Protein AF-A0A927M4I0-F1 (afdb_monomer_lite)

Sequence (139 aa):
MRGELDDALARMERREALQRRRAQEAAAAQAGSPVDEVTEAVQRVVAEHPSLAVTMWVADGPKISAMHVAWVDGTVTVRPAAEPALPTAGQPPHSWPMSVKTVPSWAAPEDPPAPDAAARLADLIRRDPSLLGPDDHQP

pLDDT: mean 74.36, std 19.77, range [31.06, 97.62]

Secondary structure (DSSP, 8-state):
--HHHHHHHHHHHHHHHHHHHHHHHHHHHHS--HHHHHHHHHHHHHHH-TT-EEEEEEEETTEEEEEEEEEETTEEEEEEPP-PPPPPTTS---------------PPPS-PPPTTHHHHHHHHHHH-GGGGS------

Radius of gyration: 29.35 Å; chains: 1; bounding box: 46×51×93 Å

Organism: NCBI:txid1544732

Structure (mmCIF, N/CA/C/O backbone):
data_AF-A0A927M4I0-F1
#
_entry.id   AF-A0A927M4I0-F1
#
loop_
_atom_site.group_PDB
_atom_site.id
_atom_site.type_symbol
_atom_site.label_atom_id
_atom_site.label_alt_id
_atom_site.label_comp_id
_atom_site.label_asym_id
_atom_site.label_entity_id
_atom_site.label_seq_id
_atom_site.pdbx_PDB_ins_code
_atom_site.Cartn_x
_atom_site.Cartn_y
_atom_site.Cartn_z
_atom_site.occupancy
_atom_site.B_iso_or_equiv
_atom_site.auth_seq_id
_atom_site.auth_comp_id
_atom_site.auth_asym_id
_atom_site.auth_atom_id
_atom_site.pdbx_PDB_model_num
ATOM 1 N N . MET A 1 1 ? 26.961 -12.507 -56.046 1.00 61.09 1 MET A N 1
ATOM 2 C CA . MET A 1 1 ? 25.999 -13.207 -55.164 1.00 61.09 1 MET A CA 1
ATOM 3 C C . MET A 1 1 ? 26.334 -13.111 -53.660 1.00 61.09 1 MET A C 1
ATOM 5 O O . MET A 1 1 ? 25.773 -13.887 -52.907 1.00 61.09 1 MET A O 1
ATOM 9 N N . ARG A 1 2 ? 27.198 -12.192 -53.173 1.00 64.81 2 ARG A N 1
ATOM 10 C CA . ARG A 1 2 ? 27.476 -12.067 -51.718 1.00 64.81 2 ARG A CA 1
ATOM 11 C C . ARG A 1 2 ? 26.505 -11.152 -50.943 1.00 64.81 2 ARG A C 1
ATOM 13 O O . ARG A 1 2 ? 26.319 -11.392 -49.768 1.00 64.81 2 ARG A O 1
ATOM 20 N N . GLY A 1 3 ? 25.845 -10.182 -51.587 1.00 80.25 3 GLY A N 1
ATOM 21 C CA . GLY A 1 3 ? 25.005 -9.190 -50.883 1.00 80.25 3 GLY A CA 1
ATOM 22 C C . GLY A 1 3 ? 23.632 -9.680 -50.395 1.00 80.25 3 GLY A C 1
ATOM 23 O O . GLY A 1 3 ? 23.189 -9.273 -49.333 1.00 80.25 3 GLY A O 1
ATOM 24 N N . GLU A 1 4 ? 22.983 -10.607 -51.108 1.00 83.69 4 GLU A N 1
ATOM 25 C CA . GLU A 1 4 ? 21.635 -11.104 -50.748 1.00 83.69 4 GLU A CA 1
ATOM 26 C C . GLU A 1 4 ? 21.596 -11.816 -49.382 1.00 83.69 4 GLU A C 1
ATOM 28 O O . GLU A 1 4 ? 20.621 -11.696 -48.640 1.00 83.69 4 GLU A O 1
ATOM 33 N N . LEU A 1 5 ? 22.666 -12.541 -49.032 1.00 86.56 5 LEU A N 1
ATOM 34 C CA . LEU A 1 5 ? 22.777 -13.221 -47.740 1.00 86.56 5 LEU A CA 1
ATOM 35 C C . LEU A 1 5 ? 22.996 -12.221 -46.597 1.00 86.56 5 LEU A C 1
ATOM 37 O O . LEU A 1 5 ? 22.363 -12.350 -45.550 1.00 86.56 5 LEU A O 1
ATOM 41 N N . ASP A 1 6 ? 23.833 -11.207 -46.816 1.00 86.81 6 ASP A N 1
ATOM 42 C CA . ASP A 1 6 ? 24.086 -10.145 -45.837 1.00 86.81 6 ASP A CA 1
ATOM 43 C C . ASP A 1 6 ? 22.814 -9.312 -45.590 1.00 86.81 6 ASP A C 1
ATOM 45 O O . ASP A 1 6 ? 22.463 -9.021 -44.445 1.00 86.81 6 ASP A O 1
ATOM 49 N N . ASP A 1 7 ? 22.041 -9.027 -46.641 1.00 90.44 7 ASP A N 1
ATOM 50 C CA . ASP A 1 7 ? 20.748 -8.341 -46.538 1.00 90.44 7 ASP A CA 1
ATOM 51 C C . ASP A 1 7 ? 19.676 -9.186 -45.830 1.00 90.44 7 ASP A C 1
ATOM 53 O O . ASP A 1 7 ? 18.769 -8.649 -45.178 1.00 90.44 7 ASP A O 1
ATOM 57 N N . ALA A 1 8 ? 19.737 -10.514 -45.964 1.00 92.44 8 ALA A N 1
ATOM 58 C CA . ALA A 1 8 ? 18.860 -11.438 -45.250 1.00 92.44 8 ALA A CA 1
ATOM 59 C C . ALA A 1 8 ? 19.221 -11.521 -43.758 1.00 92.44 8 ALA A C 1
ATOM 61 O O . ALA A 1 8 ? 18.318 -11.484 -42.917 1.00 92.44 8 ALA A O 1
ATOM 62 N N . LEU A 1 9 ? 20.515 -11.559 -43.426 1.00 91.88 9 LEU A N 1
ATOM 63 C CA . LEU A 1 9 ? 21.011 -11.502 -42.048 1.00 91.88 9 LEU A CA 1
ATOM 64 C C . LEU A 1 9 ? 20.631 -10.177 -41.380 1.00 91.88 9 LEU A C 1
ATOM 66 O O . LEU A 1 9 ? 20.015 -10.194 -40.318 1.00 91.88 9 LEU A O 1
ATOM 70 N N . ALA A 1 10 ? 20.844 -9.040 -42.046 1.00 93.50 10 ALA A N 1
ATOM 71 C CA . ALA A 1 10 ? 20.457 -7.729 -41.524 1.00 93.50 10 ALA A CA 1
ATOM 72 C C . ALA A 1 10 ? 18.941 -7.618 -41.260 1.00 93.50 10 ALA A C 1
ATOM 74 O O . ALA A 1 10 ? 18.499 -6.997 -40.288 1.00 93.50 10 ALA A O 1
ATOM 75 N N . ARG A 1 11 ? 18.104 -8.238 -42.104 1.00 88.81 11 ARG A N 1
ATOM 76 C CA . ARG A 1 11 ? 16.650 -8.326 -41.873 1.00 88.81 11 ARG A CA 1
ATOM 77 C C . ARG A 1 11 ? 16.300 -9.244 -40.702 1.00 88.81 11 ARG A C 1
ATOM 79 O O . ARG A 1 11 ? 15.377 -8.926 -39.948 1.00 88.81 11 ARG A O 1
ATOM 86 N N . MET A 1 12 ? 17.015 -10.355 -40.546 1.00 94.50 12 MET A N 1
ATOM 87 C CA . MET A 1 12 ? 16.826 -11.291 -39.439 1.00 94.50 12 MET A CA 1
ATOM 88 C C . MET A 1 12 ? 17.200 -10.649 -38.100 1.00 94.50 12 MET A C 1
ATOM 90 O O . MET A 1 12 ? 16.391 -10.690 -37.178 1.00 94.50 12 MET A O 1
ATOM 94 N N . GLU A 1 13 ? 18.340 -9.963 -38.024 1.00 92.88 13 GLU A N 1
ATOM 95 C CA . GLU A 1 13 ? 18.787 -9.237 -36.830 1.00 92.88 13 GLU A CA 1
ATOM 96 C C . GLU A 1 13 ? 17.800 -8.136 -36.427 1.00 92.88 13 GLU A C 1
ATOM 98 O O . GLU A 1 13 ? 17.436 -8.020 -35.257 1.00 92.88 13 GLU A O 1
ATOM 103 N N . ARG A 1 14 ? 17.280 -7.363 -37.394 1.00 89.56 14 ARG A N 1
ATOM 104 C CA . ARG A 1 14 ? 16.228 -6.364 -37.120 1.00 89.56 14 ARG A CA 1
ATOM 105 C C . ARG A 1 14 ? 14.967 -7.008 -36.551 1.00 89.56 14 ARG A C 1
ATOM 107 O O . ARG A 1 14 ? 14.359 -6.464 -35.629 1.00 89.56 14 ARG A O 1
ATOM 114 N N . ARG A 1 15 ? 14.561 -8.164 -37.083 1.00 92.25 15 ARG A N 1
ATOM 115 C CA . ARG A 1 15 ? 13.399 -8.907 -36.580 1.00 92.25 15 ARG A CA 1
ATOM 116 C C . ARG A 1 15 ? 13.651 -9.448 -35.175 1.00 92.25 15 ARG A C 1
ATOM 118 O O . ARG A 1 15 ? 12.759 -9.344 -34.336 1.00 92.25 15 ARG A O 1
ATOM 125 N N . GLU A 1 16 ? 14.833 -9.997 -34.915 1.00 93.31 16 GLU A N 1
ATOM 126 C CA . GLU A 1 16 ? 15.208 -10.504 -33.596 1.00 93.31 16 GLU A CA 1
ATOM 127 C C . GLU A 1 16 ? 15.253 -9.372 -32.564 1.00 93.31 16 GLU A C 1
ATOM 129 O O . GLU A 1 16 ? 14.688 -9.513 -31.483 1.00 93.31 16 GLU A O 1
ATOM 134 N N . ALA A 1 17 ? 15.824 -8.216 -32.910 1.00 91.81 17 ALA A N 1
ATOM 135 C CA . ALA A 1 17 ? 15.846 -7.046 -32.037 1.00 91.81 17 ALA A CA 1
ATOM 136 C C . ALA A 1 17 ? 14.427 -6.580 -31.662 1.00 91.81 17 ALA A C 1
ATOM 138 O O . ALA A 1 17 ? 14.153 -6.302 -30.494 1.00 91.81 17 ALA A O 1
ATOM 139 N N . LEU A 1 18 ? 13.497 -6.567 -32.626 1.00 91.88 18 LEU A N 1
ATOM 140 C CA . LEU A 1 18 ? 12.085 -6.260 -32.372 1.00 91.8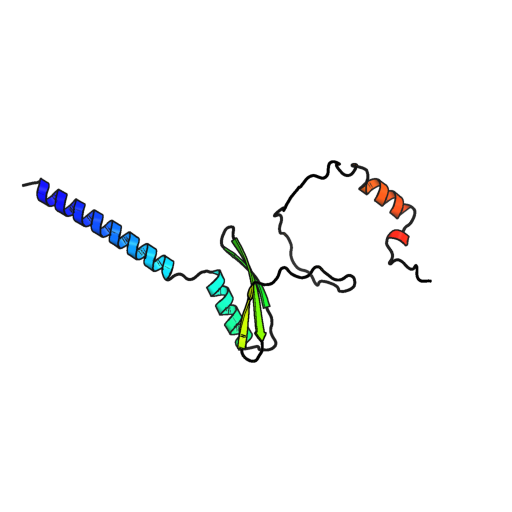8 18 LEU A CA 1
ATOM 141 C C . LEU A 1 18 ? 11.398 -7.326 -31.508 1.00 91.88 18 LEU A C 1
ATOM 143 O O . LEU A 1 18 ? 10.598 -6.984 -30.638 1.00 91.88 18 LEU A O 1
ATOM 147 N N . GLN A 1 19 ? 11.698 -8.609 -31.725 1.00 91.06 19 GLN A N 1
ATOM 148 C CA . GLN A 1 19 ? 11.164 -9.691 -30.897 1.00 91.06 19 GLN A CA 1
ATOM 149 C C . GLN A 1 19 ? 11.685 -9.617 -29.460 1.00 91.06 19 GLN A C 1
ATOM 151 O O . GLN A 1 19 ? 10.886 -9.717 -28.532 1.00 91.06 19 GLN A O 1
ATOM 156 N N . ARG A 1 20 ? 12.986 -9.371 -29.265 1.00 90.50 20 ARG A N 1
ATOM 157 C CA . ARG A 1 20 ? 13.586 -9.182 -27.937 1.00 90.50 20 ARG A CA 1
ATOM 158 C C . ARG A 1 20 ? 12.965 -7.995 -27.212 1.00 90.50 20 ARG A C 1
ATOM 160 O O . ARG A 1 20 ? 12.619 -8.129 -26.044 1.00 90.50 20 ARG A O 1
ATOM 167 N N . ARG A 1 21 ? 12.749 -6.873 -27.905 1.00 86.25 21 ARG A N 1
ATOM 168 C CA . ARG A 1 21 ? 12.052 -5.714 -27.333 1.00 86.25 21 ARG A CA 1
ATOM 169 C C . ARG A 1 21 ? 10.635 -6.049 -26.884 1.00 86.25 21 ARG A C 1
ATOM 171 O O . ARG A 1 21 ? 10.291 -5.777 -25.743 1.00 86.25 21 ARG A O 1
ATOM 178 N N . ARG A 1 22 ? 9.845 -6.706 -27.737 1.00 86.94 22 ARG A N 1
ATOM 179 C CA . ARG A 1 22 ? 8.483 -7.119 -27.368 1.00 86.94 22 ARG A CA 1
ATOM 180 C C . ARG A 1 22 ? 8.462 -8.104 -26.205 1.00 86.94 22 ARG A C 1
ATOM 182 O O . ARG A 1 22 ? 7.581 -8.009 -25.363 1.00 86.94 22 ARG A O 1
ATOM 189 N N . ALA A 1 23 ? 9.414 -9.032 -26.144 1.00 87.06 23 ALA A N 1
ATOM 190 C CA . ALA A 1 23 ? 9.524 -9.970 -25.030 1.00 87.06 23 ALA A CA 1
ATOM 191 C C . ALA A 1 23 ? 9.885 -9.256 -23.716 1.00 87.06 23 ALA A C 1
ATOM 193 O O . ALA A 1 23 ? 9.314 -9.576 -22.680 1.00 87.06 23 ALA A O 1
ATOM 194 N N . GLN A 1 24 ? 10.778 -8.263 -23.759 1.00 80.38 24 GLN A N 1
ATOM 195 C CA . GLN A 1 24 ? 11.123 -7.436 -22.597 1.00 80.38 24 GLN A CA 1
ATOM 196 C C . GLN A 1 24 ? 9.947 -6.569 -22.139 1.00 80.38 24 GLN A C 1
ATOM 198 O O . GLN A 1 24 ? 9.659 -6.516 -20.949 1.00 80.38 24 GLN A O 1
ATOM 203 N N . GLU A 1 25 ? 9.237 -5.937 -23.072 1.00 78.19 25 GLU A N 1
ATOM 204 C CA . GLU A 1 25 ? 8.036 -5.146 -22.782 1.00 78.19 25 GLU A CA 1
ATOM 205 C C . GLU A 1 25 ? 6.916 -6.031 -22.208 1.00 78.19 25 GLU A C 1
ATOM 207 O O . GLU A 1 25 ? 6.273 -5.654 -21.233 1.00 78.19 25 GLU A O 1
ATOM 212 N N . ALA A 1 26 ? 6.735 -7.246 -22.734 1.00 76.50 26 ALA A N 1
ATOM 213 C CA . ALA A 1 26 ? 5.786 -8.215 -22.193 1.00 76.50 26 ALA A CA 1
ATOM 214 C C . ALA A 1 26 ? 6.193 -8.728 -20.803 1.00 76.50 26 ALA A C 1
ATOM 216 O O . ALA A 1 26 ? 5.324 -8.923 -19.959 1.00 76.50 26 ALA A O 1
ATOM 217 N N . ALA A 1 27 ? 7.483 -8.955 -20.546 1.00 73.69 27 ALA A N 1
ATOM 218 C CA . ALA A 1 27 ? 7.975 -9.367 -19.231 1.00 73.69 27 ALA A CA 1
ATOM 219 C C . ALA A 1 27 ? 7.808 -8.249 -18.190 1.00 73.69 27 ALA A C 1
ATOM 221 O O . ALA A 1 27 ? 7.376 -8.517 -17.075 1.00 73.69 27 ALA A O 1
ATOM 222 N N . ALA A 1 28 ? 8.068 -6.997 -18.572 1.00 70.69 28 ALA A N 1
ATOM 223 C CA . ALA A 1 28 ? 7.842 -5.834 -17.718 1.00 70.69 28 ALA A CA 1
ATOM 224 C C . ALA A 1 28 ? 6.351 -5.578 -17.450 1.00 70.69 28 ALA A C 1
ATOM 226 O O . ALA A 1 28 ? 6.004 -5.143 -16.364 1.00 70.69 28 ALA A O 1
ATOM 227 N N . ALA A 1 29 ? 5.468 -5.872 -18.410 1.00 67.00 29 ALA A N 1
ATOM 228 C CA . ALA A 1 29 ? 4.021 -5.790 -18.206 1.00 67.00 29 ALA A CA 1
ATOM 229 C C . ALA A 1 29 ? 3.464 -6.936 -17.339 1.00 67.00 29 ALA A C 1
ATOM 231 O O . ALA A 1 29 ? 2.403 -6.785 -16.741 1.00 67.00 29 ALA A O 1
ATOM 232 N N . GLN A 1 30 ? 4.151 -8.084 -17.299 1.00 66.38 30 GLN A N 1
ATOM 233 C CA . GLN A 1 30 ? 3.792 -9.230 -16.453 1.00 66.38 30 GLN A CA 1
ATOM 234 C C . GLN A 1 30 ? 4.349 -9.112 -15.030 1.00 66.38 30 GLN A C 1
ATOM 236 O O . GLN A 1 30 ? 3.750 -9.658 -1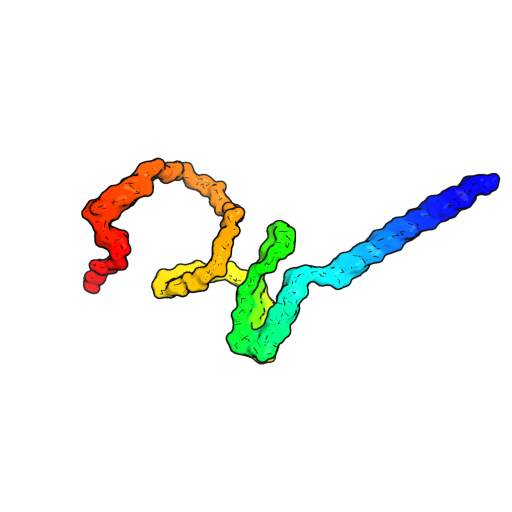4.109 1.00 66.38 30 GLN A O 1
ATOM 241 N N . ALA A 1 31 ? 5.471 -8.414 -14.843 1.00 71.50 31 ALA A N 1
ATOM 242 C CA . ALA A 1 31 ? 5.930 -8.010 -13.523 1.00 71.50 31 ALA A CA 1
ATOM 243 C C . ALA A 1 31 ? 4.993 -6.902 -13.017 1.00 71.50 31 ALA A C 1
ATOM 245 O O . ALA A 1 31 ? 5.031 -5.776 -13.511 1.00 71.50 31 ALA A O 1
ATOM 246 N N . GLY A 1 32 ? 4.097 -7.238 -12.086 1.00 75.44 32 GLY A N 1
ATOM 247 C CA . GLY A 1 32 ? 3.239 -6.256 -11.425 1.00 75.44 32 GLY A CA 1
ATOM 248 C C . GLY A 1 32 ? 4.064 -5.188 -10.699 1.00 75.44 32 GLY A C 1
ATOM 249 O O . GLY A 1 32 ? 5.287 -5.291 -10.580 1.00 75.44 32 GLY A O 1
ATOM 250 N N . SER A 1 33 ? 3.418 -4.132 -10.197 1.00 84.62 33 SER A N 1
ATOM 251 C CA . SER A 1 33 ? 4.144 -3.208 -9.323 1.00 84.62 33 SER A CA 1
ATOM 252 C C . SER A 1 33 ? 4.555 -3.952 -8.046 1.00 84.62 33 SER A C 1
ATOM 254 O O . SER A 1 33 ? 3.692 -4.572 -7.424 1.00 84.62 33 SER A O 1
ATOM 256 N N . PRO A 1 34 ? 5.811 -3.835 -7.573 1.00 88.62 34 PRO A N 1
ATOM 257 C CA . PRO A 1 34 ? 6.199 -4.368 -6.265 1.00 88.62 34 PRO A CA 1
ATOM 258 C C . PRO A 1 34 ? 5.295 -3.867 -5.127 1.00 88.62 34 PRO A C 1
ATOM 260 O O . PRO A 1 34 ? 5.073 -4.565 -4.140 1.00 88.62 34 PRO A O 1
ATOM 263 N N . VAL A 1 35 ? 4.728 -2.663 -5.274 1.00 87.12 35 VAL A N 1
ATOM 264 C CA . VAL A 1 35 ? 3.737 -2.105 -4.344 1.00 87.12 35 VAL A CA 1
ATOM 265 C C . VAL A 1 35 ? 2.440 -2.912 -4.358 1.00 87.12 35 VAL A C 1
ATOM 267 O O . VAL A 1 35 ? 1.894 -3.192 -3.290 1.00 87.12 35 VAL A O 1
ATOM 270 N N . ASP A 1 36 ? 1.966 -3.312 -5.536 1.00 90.69 36 ASP A N 1
ATOM 271 C CA . ASP A 1 36 ? 0.758 -4.126 -5.682 1.00 90.69 36 ASP A CA 1
ATOM 272 C C . ASP A 1 36 ? 0.981 -5.523 -5.092 1.00 90.69 36 ASP A C 1
ATOM 274 O O . ASP A 1 36 ? 0.131 -6.003 -4.346 1.00 90.69 36 ASP A O 1
ATOM 278 N N . GLU A 1 37 ? 2.149 -6.132 -5.324 1.00 93.88 37 GLU A N 1
ATOM 279 C CA . GLU A 1 37 ? 2.504 -7.444 -4.759 1.00 93.88 37 GLU A CA 1
ATOM 280 C C . GLU A 1 37 ? 2.506 -7.433 -3.222 1.00 93.88 37 GLU A C 1
ATOM 282 O O . GLU A 1 37 ? 1.901 -8.297 -2.581 1.00 93.88 37 GLU A O 1
ATOM 287 N N . VAL A 1 38 ? 3.144 -6.427 -2.610 1.00 94.50 38 VAL A N 1
ATOM 288 C CA . VAL A 1 38 ? 3.151 -6.263 -1.146 1.00 94.50 38 VAL A CA 1
ATOM 289 C C . VAL A 1 38 ? 1.735 -6.018 -0.623 1.00 94.50 38 VAL A C 1
ATOM 291 O O . VAL A 1 38 ? 1.325 -6.605 0.380 1.00 94.50 38 VAL A O 1
ATOM 294 N N . THR A 1 39 ? 0.964 -5.182 -1.316 1.00 94.12 39 THR A N 1
ATOM 295 C CA . THR A 1 39 ? -0.420 -4.881 -0.945 1.00 94.12 39 THR A CA 1
ATOM 296 C C . THR A 1 39 ? -1.289 -6.137 -1.015 1.00 94.12 39 THR A C 1
ATOM 298 O O . THR A 1 39 ? -2.095 -6.376 -0.119 1.00 94.12 39 THR A O 1
ATOM 301 N N . GLU A 1 40 ? -1.124 -6.978 -2.035 1.00 95.69 40 GLU A N 1
ATOM 302 C CA . GLU A 1 40 ? -1.831 -8.254 -2.184 1.00 95.69 40 GLU A CA 1
ATOM 303 C C . GLU A 1 40 ? -1.469 -9.250 -1.075 1.00 95.69 40 GLU A C 1
ATOM 305 O O . GLU A 1 40 ? -2.349 -9.911 -0.515 1.00 95.69 40 GLU A O 1
ATOM 310 N N . ALA A 1 41 ? -0.191 -9.325 -0.700 1.00 96.69 41 ALA A N 1
ATOM 311 C CA . ALA A 1 41 ? 0.247 -10.162 0.409 1.00 96.69 41 ALA A CA 1
ATOM 312 C C . ALA A 1 41 ? -0.416 -9.739 1.731 1.00 96.69 41 ALA A C 1
ATOM 314 O O . ALA A 1 41 ? -0.933 -10.582 2.464 1.00 96.69 41 ALA A O 1
ATOM 315 N N . VAL A 1 42 ? -0.473 -8.436 2.019 1.00 96.19 42 VAL A N 1
ATOM 316 C CA . VAL A 1 42 ? -1.116 -7.938 3.244 1.00 96.19 42 VAL A CA 1
ATOM 317 C C . VAL A 1 42 ? -2.634 -8.081 3.199 1.00 96.19 42 VAL A C 1
ATOM 319 O O . VAL A 1 42 ? -3.236 -8.402 4.221 1.00 96.19 42 VAL A O 1
ATOM 322 N N . GLN A 1 43 ? -3.261 -7.924 2.032 1.00 95.94 43 GLN A N 1
ATOM 323 C CA . GLN A 1 43 ? -4.692 -8.194 1.876 1.00 95.94 43 GLN A CA 1
ATOM 324 C C . GLN A 1 43 ? -5.048 -9.626 2.288 1.00 95.94 43 GLN A C 1
ATOM 326 O O . GLN A 1 43 ? -6.036 -9.813 2.994 1.00 95.94 43 GLN A O 1
ATOM 331 N N . ARG A 1 44 ? -4.232 -10.622 1.912 1.00 97.62 44 ARG A N 1
ATOM 332 C CA . ARG A 1 44 ? -4.433 -12.021 2.329 1.00 97.62 44 ARG A CA 1
ATOM 333 C C . ARG A 1 44 ? -4.386 -12.181 3.850 1.00 97.62 44 ARG A C 1
ATOM 335 O O . ARG A 1 44 ? -5.278 -12.797 4.420 1.00 97.62 44 ARG A O 1
ATOM 342 N N . VAL A 1 45 ? -3.417 -11.549 4.512 1.00 97.44 45 VAL A N 1
ATOM 343 C CA . VAL A 1 45 ? -3.301 -11.580 5.982 1.00 97.44 45 VAL A CA 1
ATOM 344 C C . VAL A 1 45 ? -4.510 -10.921 6.656 1.00 97.44 45 VAL A C 1
ATOM 346 O O . VAL A 1 45 ? -5.067 -11.467 7.604 1.00 97.44 45 VAL A O 1
ATOM 349 N N . VAL A 1 46 ? -4.956 -9.762 6.163 1.00 95.56 46 VAL A N 1
ATOM 350 C CA . VAL A 1 46 ? -6.136 -9.064 6.708 1.00 95.56 46 VAL A CA 1
ATOM 351 C C . VAL A 1 46 ? -7.425 -9.856 6.455 1.00 95.56 46 VAL A C 1
ATOM 353 O O . VAL A 1 46 ? -8.325 -9.831 7.290 1.00 95.56 46 VAL A O 1
ATOM 356 N N . ALA A 1 47 ? -7.516 -10.598 5.347 1.00 94.56 47 ALA A N 1
ATOM 357 C CA . ALA A 1 47 ? -8.660 -11.466 5.072 1.00 94.56 47 ALA A CA 1
ATOM 358 C C . ALA A 1 47 ? -8.778 -12.622 6.078 1.00 94.56 47 ALA A C 1
ATOM 360 O O . ALA A 1 47 ? -9.881 -12.967 6.496 1.00 94.56 47 ALA A O 1
ATOM 361 N N . GLU A 1 48 ? -7.647 -13.202 6.485 1.00 97.06 48 GLU A N 1
ATOM 362 C CA . GLU A 1 48 ? -7.592 -14.253 7.510 1.00 97.06 48 GLU A CA 1
ATOM 363 C C . GLU A 1 48 ? -7.820 -13.703 8.928 1.00 97.06 48 GLU A C 1
ATOM 365 O O . GLU A 1 48 ? -8.281 -14.423 9.817 1.00 97.06 48 GLU A O 1
ATOM 370 N N . HIS A 1 49 ? -7.557 -12.409 9.134 1.00 93.31 49 HIS A N 1
ATOM 371 C CA . HIS A 1 49 ? -7.683 -11.731 10.420 1.00 93.31 49 HIS A CA 1
ATOM 372 C C . HIS A 1 49 ? -8.531 -10.450 10.314 1.00 93.31 49 HIS A C 1
ATOM 374 O O . HIS A 1 49 ? -7.977 -9.351 10.336 1.00 93.31 49 HIS A O 1
ATOM 380 N N . PRO A 1 50 ? -9.878 -10.547 10.295 1.00 90.56 50 PRO A N 1
ATOM 381 C CA . PRO A 1 50 ? -10.767 -9.394 10.098 1.00 90.56 50 PRO A CA 1
ATOM 382 C C . PRO A 1 50 ? -10.665 -8.277 11.152 1.00 90.56 50 PRO A C 1
ATOM 384 O O . PRO A 1 50 ? -11.178 -7.184 10.943 1.00 90.56 50 PRO A O 1
ATOM 387 N N . SER A 1 51 ? -10.029 -8.527 12.301 1.00 85.06 51 SER A N 1
ATOM 388 C CA . SER A 1 51 ? -9.753 -7.504 13.321 1.00 85.06 51 SER A CA 1
ATOM 389 C C . SER A 1 51 ? -8.457 -6.720 13.074 1.00 85.06 51 SER A C 1
ATOM 391 O O . SER A 1 51 ? -8.164 -5.784 13.815 1.00 85.06 51 SER A O 1
ATOM 393 N N . LEU A 1 52 ? -7.646 -7.125 12.094 1.00 87.31 52 LEU A N 1
ATOM 394 C CA . LEU A 1 52 ? -6.365 -6.508 11.770 1.00 87.31 52 LEU A CA 1
ATOM 395 C C . LEU A 1 52 ? -6.562 -5.338 10.795 1.00 87.31 52 LEU A C 1
ATOM 397 O O . LEU A 1 52 ? -7.216 -5.468 9.762 1.00 87.31 52 LEU A O 1
ATOM 401 N N . ALA A 1 53 ? -5.931 -4.208 11.101 1.00 88.50 53 ALA A N 1
ATOM 402 C CA . ALA A 1 53 ? -5.763 -3.087 10.184 1.00 88.50 53 ALA A CA 1
ATOM 403 C C . ALA A 1 53 ? -4.271 -2.759 10.075 1.00 88.50 53 ALA A C 1
ATOM 405 O O . ALA A 1 53 ? -3.558 -2.755 1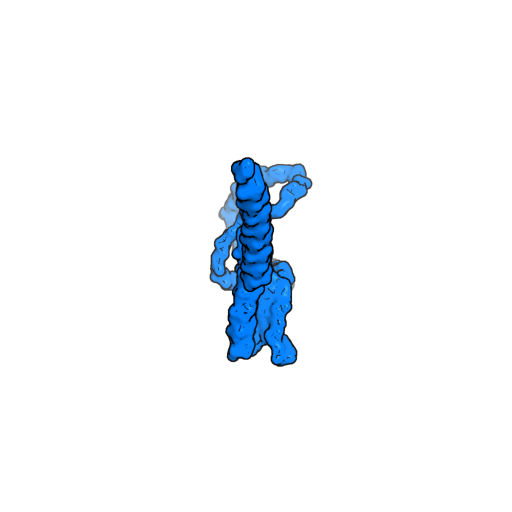1.080 1.00 88.50 53 ALA A O 1
ATOM 406 N N . VAL A 1 54 ? -3.795 -2.504 8.857 1.00 87.88 54 VAL A N 1
ATOM 407 C CA . VAL A 1 54 ? -2.377 -2.281 8.561 1.00 87.88 54 VAL A CA 1
ATOM 408 C C . VAL A 1 54 ? -2.207 -0.979 7.795 1.00 87.88 54 VAL A C 1
ATOM 410 O O . VAL A 1 54 ? -2.757 -0.815 6.708 1.00 87.88 54 VAL A O 1
ATOM 413 N N . THR A 1 55 ? -1.375 -0.090 8.327 1.00 87.00 55 THR A N 1
ATOM 414 C CA . THR A 1 55 ? -0.827 1.055 7.591 1.00 87.00 55 THR A CA 1
ATOM 415 C C . THR A 1 55 ? 0.613 0.738 7.225 1.00 87.00 55 THR A C 1
ATOM 417 O O . THR A 1 55 ? 1.399 0.366 8.095 1.00 87.00 55 THR A O 1
ATOM 420 N N . MET A 1 56 ? 0.969 0.884 5.952 1.00 86.25 56 MET A N 1
ATOM 421 C CA . MET A 1 56 ? 2.327 0.642 5.473 1.00 86.25 56 MET A CA 1
ATOM 422 C C . MET A 1 56 ? 2.795 1.736 4.520 1.00 86.25 56 MET A C 1
ATOM 424 O O . MET A 1 56 ? 1.999 2.369 3.826 1.00 86.25 56 MET A O 1
ATOM 428 N N . TRP A 1 57 ? 4.112 1.880 4.430 1.00 84.31 57 TRP A N 1
ATOM 429 C CA . TRP A 1 57 ? 4.779 2.663 3.401 1.00 84.31 57 TRP A CA 1
ATOM 430 C C . TRP A 1 57 ? 5.627 1.725 2.556 1.00 84.31 57 TRP A C 1
ATOM 432 O O . TRP A 1 57 ? 6.425 0.961 3.095 1.00 84.31 57 TRP A O 1
ATOM 442 N N . VAL A 1 58 ? 5.461 1.792 1.238 1.00 85.69 58 VAL A N 1
ATOM 443 C CA . VAL A 1 58 ? 6.236 0.996 0.286 1.00 85.69 58 VAL A CA 1
ATOM 444 C C . VAL A 1 58 ? 7.112 1.930 -0.535 1.00 85.69 58 VAL A C 1
ATOM 446 O O . VAL A 1 58 ? 6.605 2.860 -1.166 1.00 85.69 58 VAL A O 1
ATOM 449 N N . ALA A 1 59 ? 8.421 1.690 -0.505 1.00 81.12 59 ALA A N 1
ATOM 450 C CA . ALA A 1 59 ? 9.399 2.414 -1.304 1.00 81.12 59 ALA A CA 1
ATOM 451 C C . ALA A 1 59 ? 9.788 1.585 -2.537 1.00 81.12 59 ALA A C 1
ATOM 453 O O . ALA A 1 59 ? 10.215 0.441 -2.402 1.00 81.12 59 ALA A O 1
ATOM 454 N N . ASP A 1 60 ? 9.663 2.184 -3.719 1.00 79.75 60 ASP A N 1
ATOM 455 C CA . ASP A 1 60 ? 10.105 1.636 -5.002 1.00 79.75 60 ASP A CA 1
ATOM 456 C C . ASP A 1 60 ? 10.959 2.694 -5.715 1.00 79.75 60 ASP A C 1
ATOM 458 O O . ASP A 1 60 ? 10.463 3.697 -6.244 1.00 79.75 60 ASP A O 1
ATOM 462 N N . GLY A 1 61 ? 12.280 2.534 -5.617 1.00 79.25 61 GLY A N 1
ATOM 463 C CA . GLY A 1 61 ? 13.242 3.558 -6.017 1.00 79.25 61 GLY A CA 1
ATOM 464 C C . GLY A 1 61 ? 12.987 4.894 -5.293 1.00 79.25 61 GLY A C 1
ATOM 465 O O . GLY A 1 61 ? 12.991 4.927 -4.063 1.00 79.25 61 GLY A O 1
ATOM 466 N N . PRO A 1 62 ? 12.783 6.013 -6.016 1.00 74.38 62 PRO A N 1
ATOM 467 C CA . PRO A 1 62 ? 12.511 7.317 -5.408 1.00 74.38 62 PRO A CA 1
ATOM 468 C C . PRO A 1 62 ? 11.047 7.506 -4.974 1.00 74.38 62 PRO A C 1
ATOM 470 O O . PRO A 1 62 ? 10.720 8.531 -4.376 1.00 74.38 62 PRO A O 1
ATOM 473 N N . LYS A 1 63 ? 10.144 6.574 -5.307 1.00 74.62 63 LYS A N 1
ATOM 474 C CA . LYS A 1 63 ? 8.711 6.695 -5.023 1.00 74.62 63 LYS A CA 1
ATOM 475 C C . LYS A 1 63 ? 8.388 6.031 -3.689 1.00 74.62 63 LYS A C 1
ATOM 477 O O . LYS A 1 63 ? 8.698 4.863 -3.494 1.00 74.62 63 LYS A O 1
ATOM 482 N N . ILE A 1 64 ? 7.696 6.747 -2.806 1.00 76.56 64 ILE A N 1
ATOM 483 C CA . ILE A 1 64 ? 7.129 6.191 -1.572 1.00 76.56 64 ILE A CA 1
ATOM 484 C C . ILE A 1 64 ? 5.608 6.281 -1.669 1.00 76.56 64 ILE A C 1
ATOM 486 O O . ILE A 1 64 ? 5.067 7.348 -1.950 1.00 76.56 64 ILE A O 1
ATOM 490 N N . SER A 1 65 ? 4.922 5.160 -1.451 1.00 78.25 65 SER A N 1
ATOM 491 C CA . SER A 1 65 ? 3.458 5.071 -1.469 1.00 78.25 65 SER A CA 1
ATOM 492 C C . SER A 1 65 ? 2.956 4.640 -0.094 1.00 78.25 65 SER A C 1
ATOM 494 O O . SER A 1 65 ? 3.423 3.636 0.439 1.00 78.25 65 SER A O 1
ATOM 496 N N . ALA A 1 66 ? 2.018 5.389 0.483 1.00 82.38 66 ALA A N 1
ATOM 497 C CA . ALA A 1 66 ? 1.389 5.045 1.755 1.00 82.38 66 ALA A CA 1
ATOM 498 C C . ALA A 1 66 ? 0.056 4.325 1.502 1.00 82.38 66 ALA A C 1
ATOM 500 O O . ALA A 1 66 ? -0.801 4.828 0.772 1.00 82.38 66 ALA A O 1
ATOM 501 N N . MET A 1 67 ? -0.123 3.151 2.100 1.00 87.44 67 MET A N 1
ATOM 502 C CA . MET A 1 67 ? -1.287 2.286 1.906 1.00 87.44 67 MET A CA 1
ATOM 503 C C . MET A 1 67 ? -1.896 1.933 3.262 1.00 87.44 67 MET A C 1
ATOM 505 O O . MET A 1 67 ? -1.180 1.693 4.233 1.00 87.44 67 MET A O 1
ATOM 509 N N . HIS A 1 68 ? -3.222 1.879 3.321 1.00 89.56 68 HIS A N 1
ATOM 510 C CA . HIS A 1 68 ? -3.976 1.376 4.460 1.00 89.56 68 HIS A CA 1
ATOM 511 C C . HIS A 1 68 ? -4.859 0.216 4.003 1.00 89.56 68 HIS A C 1
ATOM 513 O O . HIS A 1 68 ? -5.672 0.373 3.087 1.00 89.56 68 HIS A O 1
ATOM 519 N N . VAL A 1 69 ? -4.702 -0.931 4.656 1.00 92.62 69 VAL A N 1
ATOM 520 C CA . VAL A 1 69 ? -5.435 -2.167 4.379 1.00 92.62 69 VAL A CA 1
ATOM 521 C C . VAL A 1 69 ? -6.207 -2.557 5.628 1.00 92.62 69 VAL A C 1
ATOM 523 O O . VAL A 1 69 ? -5.618 -2.747 6.689 1.00 92.62 69 VAL A O 1
ATOM 526 N N . ALA A 1 70 ? -7.526 -2.666 5.515 1.00 91.81 70 ALA A N 1
ATOM 527 C CA . ALA A 1 70 ? -8.380 -3.047 6.634 1.00 91.81 70 ALA A CA 1
ATOM 528 C C . ALA A 1 70 ? -9.633 -3.771 6.156 1.00 91.81 70 ALA A C 1
ATOM 530 O O . ALA A 1 70 ? -10.101 -3.564 5.034 1.00 91.81 70 ALA A O 1
ATOM 531 N N . TRP A 1 71 ? -10.198 -4.581 7.043 1.00 89.38 71 TRP A N 1
ATOM 532 C CA . TRP A 1 71 ? -11.505 -5.186 6.855 1.00 89.38 71 TRP A CA 1
ATOM 533 C C . TRP A 1 71 ? -12.613 -4.166 7.147 1.00 89.38 71 TRP A C 1
ATOM 535 O O . TRP A 1 71 ? -12.695 -3.624 8.249 1.00 89.38 71 TRP A O 1
ATOM 545 N N . VAL A 1 72 ? -13.462 -3.886 6.161 1.00 86.31 72 VAL A N 1
ATOM 546 C CA . VAL A 1 72 ? -14.581 -2.939 6.258 1.00 86.31 72 VAL A CA 1
ATOM 547 C C . VAL A 1 72 ? -15.792 -3.567 5.574 1.00 86.31 72 VAL A C 1
ATOM 549 O O . VAL A 1 72 ? -15.675 -4.090 4.470 1.00 86.31 72 VAL A O 1
ATOM 552 N N . ASP A 1 73 ? -16.947 -3.559 6.241 1.00 86.88 73 ASP A N 1
ATOM 553 C CA . ASP A 1 73 ? -18.220 -4.056 5.694 1.00 86.88 73 ASP A CA 1
ATOM 554 C C . ASP A 1 73 ? -18.172 -5.490 5.124 1.00 86.88 73 ASP A C 1
ATOM 556 O O . ASP A 1 73 ? -18.839 -5.817 4.146 1.00 86.88 73 ASP A O 1
ATOM 560 N N . GLY A 1 74 ? -17.381 -6.377 5.739 1.00 87.94 74 GLY A N 1
ATOM 561 C CA . GLY A 1 74 ? -17.293 -7.779 5.311 1.00 87.94 74 GLY A CA 1
ATOM 562 C C . GLY A 1 74 ? -16.328 -8.037 4.150 1.00 87.94 74 GLY A C 1
ATOM 563 O O . GLY A 1 74 ? -16.312 -9.148 3.627 1.00 87.94 74 GLY A O 1
ATOM 564 N N . THR A 1 75 ? -15.525 -7.048 3.750 1.00 93.56 75 THR A N 1
ATOM 565 C CA . THR A 1 75 ? -14.492 -7.205 2.722 1.00 93.56 75 THR A CA 1
ATOM 566 C C . THR A 1 75 ? -13.190 -6.521 3.122 1.00 93.56 75 THR A C 1
ATOM 568 O O . THR A 1 75 ? -13.173 -5.542 3.866 1.00 93.56 75 THR A O 1
ATOM 571 N N . VAL A 1 76 ? -12.070 -7.003 2.585 1.00 94.06 76 VAL A N 1
ATOM 572 C CA . VAL A 1 76 ? -10.806 -6.268 2.662 1.00 94.06 76 VAL A CA 1
ATOM 573 C C . VAL A 1 76 ? -10.898 -5.039 1.761 1.00 94.06 76 VAL A C 1
ATOM 575 O O . VAL A 1 76 ? -11.341 -5.123 0.615 1.00 94.06 76 VAL A O 1
ATOM 578 N N . THR A 1 77 ? -10.475 -3.892 2.283 1.00 91.31 77 THR A N 1
ATOM 579 C CA . THR A 1 77 ? -10.375 -2.635 1.544 1.00 91.31 77 THR A CA 1
ATOM 580 C C . THR A 1 77 ? -8.941 -2.137 1.577 1.00 91.31 77 THR A C 1
ATOM 582 O O . THR A 1 77 ? -8.300 -2.117 2.628 1.00 91.31 77 THR A O 1
ATOM 585 N N . VAL A 1 78 ? -8.449 -1.714 0.416 1.00 92.62 78 VAL A N 1
ATOM 586 C CA . VAL A 1 78 ? -7.173 -1.018 0.269 1.00 92.62 78 VAL A CA 1
ATOM 587 C C . VAL A 1 78 ? -7.479 0.421 -0.096 1.00 92.62 78 VAL A C 1
ATOM 589 O O . VAL A 1 78 ? -8.255 0.689 -1.012 1.00 92.62 78 VAL A O 1
ATOM 592 N N . ARG A 1 79 ? -6.862 1.358 0.610 1.00 87.94 79 ARG A N 1
ATOM 593 C CA . ARG A 1 79 ? -6.917 2.777 0.269 1.00 87.94 79 ARG A CA 1
ATOM 594 C C . ARG A 1 79 ? -5.527 3.391 0.370 1.00 87.94 79 ARG A C 1
ATOM 596 O O . ARG A 1 79 ? -4.731 2.927 1.188 1.00 87.94 79 ARG A O 1
ATOM 603 N N . PRO A 1 80 ? -5.227 4.449 -0.399 1.00 82.19 80 PRO A N 1
ATOM 604 C CA . PRO A 1 80 ? -4.140 5.345 -0.040 1.00 82.19 80 PRO A CA 1
ATOM 605 C C . PRO A 1 80 ? -4.330 5.743 1.420 1.00 82.19 80 PRO A C 1
ATOM 607 O O . PRO A 1 80 ? -5.431 6.143 1.813 1.00 82.19 80 PRO A O 1
ATOM 610 N N . ALA A 1 81 ? -3.296 5.573 2.238 1.00 72.12 81 ALA A N 1
ATOM 611 C CA . ALA A 1 81 ? -3.357 6.113 3.582 1.00 72.12 81 ALA A CA 1
ATOM 612 C C . ALA A 1 81 ? -3.444 7.636 3.425 1.00 72.12 81 ALA A C 1
ATOM 614 O O . ALA A 1 81 ? -2.541 8.246 2.848 1.00 72.12 81 ALA A O 1
ATOM 615 N N . ALA A 1 82 ? -4.555 8.239 3.865 1.00 56.53 82 ALA A N 1
ATOM 616 C CA . ALA A 1 82 ? -4.601 9.685 4.033 1.00 56.53 82 ALA A CA 1
ATOM 617 C C . ALA A 1 82 ? -3.408 10.070 4.913 1.00 56.53 82 ALA A C 1
ATOM 619 O O . ALA A 1 82 ? -3.085 9.325 5.844 1.00 56.53 82 ALA A O 1
ATOM 620 N N . GLU A 1 83 ? -2.738 11.173 4.573 1.00 43.84 83 GLU A N 1
ATOM 621 C CA . GLU A 1 83 ? -1.650 11.729 5.375 1.00 43.84 83 GLU A CA 1
ATOM 622 C C . GLU A 1 83 ? -2.036 11.621 6.857 1.00 43.84 83 GLU A C 1
ATOM 624 O O . GLU A 1 83 ? -3.141 12.045 7.218 1.00 43.84 83 GLU A O 1
ATOM 629 N N . PRO A 1 84 ? -1.235 10.927 7.686 1.00 45.50 84 PRO A N 1
ATOM 630 C CA . PRO A 1 84 ? -1.664 10.588 9.029 1.00 45.50 84 PRO A CA 1
ATOM 631 C C . PRO A 1 84 ? -2.017 11.878 9.765 1.00 45.50 84 PRO A C 1
ATOM 633 O O . PRO A 1 84 ? -1.232 12.826 9.771 1.00 45.50 84 PRO A O 1
ATOM 636 N N . ALA A 1 85 ? -3.214 11.912 10.356 1.00 43.19 85 ALA A N 1
ATOM 637 C CA . ALA A 1 85 ? -3.636 13.005 11.214 1.00 43.19 85 ALA A CA 1
ATOM 638 C C . ALA A 1 85 ? -2.520 13.310 12.224 1.00 43.19 85 ALA A C 1
ATOM 640 O O . ALA A 1 85 ? -1.986 12.399 12.865 1.00 43.19 85 ALA A O 1
ATOM 641 N N . LEU A 1 86 ? -2.156 14.592 12.319 1.00 40.88 86 LEU A N 1
ATOM 642 C CA . LEU A 1 86 ? -1.193 15.089 13.294 1.00 40.88 86 LEU A CA 1
ATOM 643 C C . LEU A 1 86 ? -1.569 14.594 14.704 1.00 40.88 86 LEU A C 1
ATOM 645 O O . LEU A 1 86 ? -2.755 14.495 15.026 1.00 40.88 86 LEU A O 1
ATOM 649 N N . PRO A 1 87 ? -0.577 14.288 15.553 1.00 41.50 87 PRO A N 1
ATOM 650 C CA . PRO A 1 87 ? -0.815 13.816 16.910 1.00 41.50 87 PRO A CA 1
ATOM 651 C C . PRO A 1 87 ? -1.642 14.824 17.724 1.00 41.50 87 PRO A C 1
ATOM 653 O O . PRO A 1 87 ? -1.327 16.012 17.774 1.00 41.50 87 PRO A O 1
ATOM 656 N N . THR A 1 88 ? -2.672 14.330 18.409 1.00 41.25 88 THR A N 1
ATOM 657 C CA . THR A 1 88 ? -3.414 15.072 19.435 1.00 41.25 88 THR A CA 1
ATOM 658 C C . THR A 1 88 ? -2.595 15.112 20.727 1.00 41.25 88 THR A C 1
ATOM 660 O O . THR A 1 88 ? -2.104 14.076 21.183 1.00 41.25 88 THR A O 1
ATOM 663 N N . ALA A 1 89 ? -2.454 16.290 21.342 1.00 34.81 89 ALA A N 1
ATOM 664 C CA . ALA A 1 89 ? -1.789 16.438 22.636 1.00 34.81 89 ALA A CA 1
ATOM 665 C C . ALA A 1 89 ? -2.467 15.550 23.702 1.00 34.81 89 ALA A C 1
ATOM 667 O O . ALA A 1 89 ? -3.670 15.661 23.925 1.00 34.81 89 ALA A O 1
ATOM 668 N N . GLY A 1 90 ? -1.696 14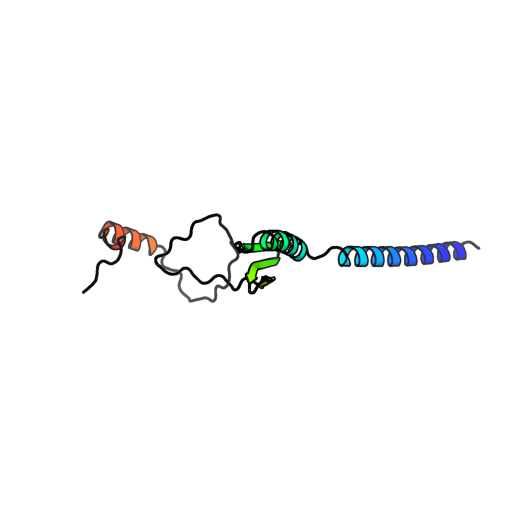.659 24.338 1.00 41.50 90 GLY A N 1
ATOM 669 C CA . GLY A 1 90 ? -2.150 13.803 25.446 1.00 41.50 90 GLY A CA 1
ATOM 670 C C . GLY A 1 90 ? -2.156 12.292 25.182 1.00 41.50 90 GLY A C 1
ATOM 671 O O . GLY A 1 90 ? -2.297 11.528 26.133 1.00 41.50 90 GLY A O 1
ATOM 672 N N . GLN A 1 91 ? -1.952 11.832 23.942 1.00 35.62 91 GLN A N 1
ATOM 673 C CA . GLN A 1 91 ? -1.870 10.397 23.633 1.00 35.62 91 GLN A CA 1
ATOM 674 C C . GLN A 1 91 ? -0.433 9.996 23.262 1.00 35.62 91 GLN A C 1
ATOM 676 O O . GLN A 1 91 ? 0.130 10.599 22.348 1.00 35.62 91 GLN A O 1
ATOM 681 N N . PRO A 1 92 ? 0.190 9.004 23.934 1.00 36.94 92 PRO A N 1
ATOM 682 C CA . PRO A 1 92 ? 1.564 8.621 23.635 1.00 36.94 92 PRO A CA 1
ATOM 683 C C . PRO A 1 92 ? 1.641 7.894 22.280 1.00 36.94 92 PRO A C 1
ATOM 685 O O . PRO A 1 92 ? 1.021 6.840 22.118 1.00 36.94 92 PRO A O 1
ATOM 688 N N . PRO A 1 93 ? 2.416 8.394 21.300 1.00 43.22 93 PRO A N 1
ATOM 689 C CA . PRO A 1 93 ? 2.766 7.603 20.132 1.00 43.22 93 PRO A CA 1
ATOM 690 C C . PRO A 1 93 ? 3.859 6.603 20.530 1.00 43.22 93 PRO A C 1
ATOM 692 O O . PRO A 1 93 ? 4.996 6.987 20.816 1.00 43.22 93 PRO A O 1
ATOM 695 N N . HIS A 1 94 ? 3.551 5.306 20.548 1.00 48.19 94 HIS A N 1
ATOM 696 C CA . HIS A 1 94 ? 4.579 4.279 20.743 1.00 48.19 94 HIS A CA 1
AT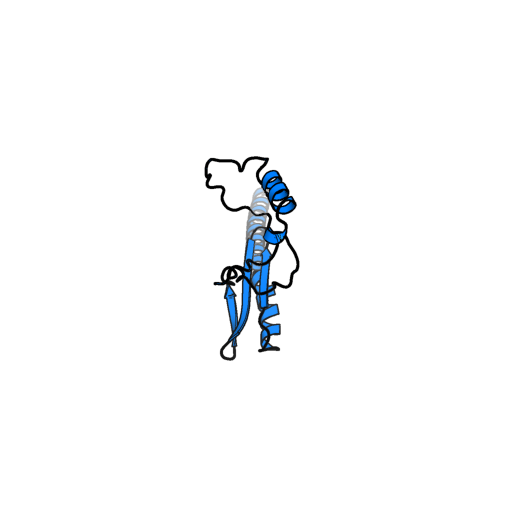OM 697 C C . HIS A 1 94 ? 5.333 3.997 19.427 1.00 48.19 94 HIS A C 1
ATOM 699 O O . HIS A 1 94 ? 4.960 3.157 18.618 1.00 48.19 94 HIS A O 1
ATOM 705 N N . SER A 1 95 ? 6.343 4.843 19.216 1.00 53.25 95 SER A N 1
ATOM 706 C CA . SER A 1 95 ? 7.711 4.650 18.698 1.00 53.25 95 SER A CA 1
ATOM 707 C C . SER A 1 95 ? 8.145 3.341 17.978 1.00 53.25 95 SER A C 1
ATOM 709 O O . SER A 1 95 ? 8.225 2.287 18.600 1.00 53.25 95 SER A O 1
ATOM 711 N N . TRP A 1 96 ? 8.578 3.455 16.700 1.00 37.78 96 TRP A N 1
ATOM 712 C CA . TRP A 1 96 ? 9.941 3.177 16.131 1.00 37.78 96 TRP A CA 1
ATOM 713 C C . TRP A 1 96 ? 9.931 2.816 14.614 1.00 37.78 96 TRP A C 1
ATOM 715 O O . TRP A 1 96 ? 9.015 2.113 14.192 1.00 37.78 96 TRP A O 1
ATOM 725 N N . PRO A 1 97 ? 10.989 3.139 13.814 1.00 55.31 97 PRO A N 1
ATOM 726 C CA . PRO A 1 97 ? 11.941 4.258 13.919 1.00 55.31 97 PRO A CA 1
ATOM 727 C C . PRO A 1 97 ? 11.997 5.225 12.709 1.00 55.31 97 PRO A C 1
ATOM 729 O O . PRO A 1 97 ? 11.531 4.940 11.613 1.00 55.31 97 PRO A O 1
ATOM 732 N N . MET A 1 98 ? 12.635 6.376 12.978 1.00 44.66 98 MET A N 1
ATOM 733 C CA . MET A 1 98 ? 13.077 7.485 12.101 1.00 44.66 98 MET A CA 1
ATOM 734 C C . MET A 1 98 ? 13.743 7.013 10.778 1.00 44.66 98 MET A C 1
ATOM 736 O O . MET A 1 98 ? 14.225 5.893 10.713 1.00 44.66 98 MET A O 1
ATOM 740 N N . SER A 1 99 ? 13.894 7.764 9.678 1.00 44.34 99 SER A N 1
ATOM 741 C CA . SER A 1 99 ? 14.079 9.203 9.447 1.00 44.34 99 SER A CA 1
ATOM 742 C C . SER A 1 99 ? 13.674 9.538 8.004 1.00 44.34 99 SER A C 1
ATOM 744 O O . SER A 1 99 ? 14.314 9.063 7.069 1.00 44.34 99 SER A O 1
ATOM 746 N N . VAL A 1 100 ? 12.711 10.437 7.793 1.00 42.88 100 VAL A N 1
ATOM 747 C CA . VAL A 1 100 ? 12.547 11.086 6.485 1.00 42.88 100 VAL A CA 1
ATOM 748 C C . VAL A 1 100 ? 13.202 12.459 6.559 1.00 42.88 100 VAL A C 1
ATOM 750 O O . VAL A 1 100 ? 12.582 13.473 6.860 1.00 42.88 100 VAL A O 1
ATOM 753 N N . LYS A 1 101 ? 14.508 12.485 6.276 1.00 40.28 101 LYS A N 1
ATOM 754 C CA . LYS A 1 101 ? 15.154 13.679 5.726 1.00 40.28 101 LYS A CA 1
ATOM 755 C C . LYS A 1 101 ? 14.696 13.816 4.270 1.00 40.28 101 LYS A C 1
ATOM 757 O O . LYS A 1 101 ? 15.453 13.547 3.349 1.00 40.28 101 LYS A O 1
ATOM 762 N N . THR A 1 102 ? 13.461 14.240 4.050 1.00 48.69 102 THR A N 1
ATOM 763 C CA . THR A 1 102 ? 13.100 14.883 2.783 1.00 48.69 102 THR A CA 1
ATOM 764 C C . THR A 1 102 ? 12.341 16.145 3.129 1.00 48.69 102 THR A C 1
ATOM 766 O O . THR A 1 102 ? 11.145 16.128 3.396 1.00 48.69 102 THR A O 1
ATOM 769 N N . VAL A 1 103 ? 13.119 17.221 3.206 1.00 39.84 103 VAL A N 1
ATOM 770 C CA . VAL A 1 103 ? 12.688 18.617 3.257 1.00 39.84 103 VAL A CA 1
ATOM 771 C C . VAL A 1 103 ? 11.457 18.831 2.371 1.00 39.84 103 VAL A C 1
ATOM 773 O O . VAL A 1 103 ? 11.491 18.431 1.205 1.00 39.84 103 VAL A O 1
ATOM 776 N N . PRO A 1 104 ? 10.442 19.560 2.862 1.00 38.66 104 PRO A N 1
ATOM 777 C CA . PRO A 1 104 ? 9.684 20.418 1.966 1.00 38.66 104 PRO A CA 1
ATOM 778 C C . PRO A 1 104 ? 9.695 21.878 2.440 1.00 38.66 104 PRO A C 1
ATOM 780 O O . PRO A 1 104 ? 9.282 22.199 3.548 1.00 38.66 104 PRO A O 1
ATOM 783 N N . SER A 1 105 ? 10.098 22.753 1.515 1.00 37.62 105 SER A N 1
ATOM 784 C CA . SER A 1 105 ? 9.662 24.150 1.403 1.00 37.62 105 SER A CA 1
ATOM 785 C C . SER A 1 105 ? 10.163 25.156 2.453 1.00 37.62 105 SER A C 1
ATOM 787 O O . SER A 1 105 ? 9.411 25.624 3.303 1.00 37.62 105 SER A O 1
ATOM 789 N N . TRP A 1 106 ? 11.401 25.638 2.277 1.00 31.06 106 TRP A N 1
ATOM 790 C CA . TRP A 1 106 ? 11.695 27.051 2.554 1.00 31.06 106 TRP A CA 1
ATOM 791 C C . TRP A 1 106 ? 10.990 27.879 1.474 1.00 31.06 106 TRP A C 1
ATOM 793 O O . TRP A 1 106 ? 11.551 28.184 0.424 1.00 31.06 106 TRP A O 1
ATOM 803 N N . ALA A 1 107 ? 9.732 28.224 1.724 1.00 39.84 107 ALA A N 1
ATOM 804 C CA . ALA A 1 107 ? 9.372 29.607 1.489 1.00 39.84 107 ALA A CA 1
ATOM 805 C C . ALA A 1 107 ? 10.031 30.373 2.635 1.00 39.84 107 ALA A C 1
ATOM 807 O O . ALA A 1 107 ? 9.774 30.063 3.797 1.00 39.84 107 ALA A O 1
ATOM 808 N N . ALA A 1 108 ? 10.934 31.291 2.307 1.00 36.94 108 ALA A N 1
ATOM 809 C CA . ALA A 1 108 ? 11.489 32.215 3.278 1.00 36.94 108 ALA A CA 1
ATOM 810 C C . ALA A 1 108 ? 10.360 32.924 4.027 1.00 36.94 108 ALA A C 1
ATOM 812 O O . ALA A 1 108 ? 9.493 33.526 3.393 1.00 36.94 108 ALA A O 1
ATOM 813 N N . PRO A 1 109 ? 10.422 32.944 5.359 1.00 41.28 109 PRO A N 1
ATOM 814 C CA . PRO A 1 109 ? 10.324 34.201 6.063 1.00 41.28 109 PRO A CA 1
ATOM 815 C C . PRO A 1 109 ? 11.741 34.655 6.408 1.00 41.28 109 PRO A C 1
ATOM 817 O O . PRO A 1 109 ? 12.552 33.910 6.957 1.00 41.28 109 PRO A O 1
ATOM 820 N N . GLU A 1 110 ? 12.042 35.884 6.009 1.00 48.25 110 GLU A N 1
ATOM 821 C CA . GLU A 1 110 ? 13.276 36.594 6.310 1.00 48.25 110 GLU A CA 1
ATOM 822 C C . GLU A 1 110 ? 13.419 36.802 7.825 1.00 48.25 110 GLU A C 1
ATOM 824 O O . GLU A 1 110 ? 12.940 37.790 8.359 1.00 48.25 110 GLU A O 1
ATOM 829 N N . ASP A 1 111 ? 14.019 35.839 8.526 1.00 54.75 111 ASP A N 1
ATOM 830 C CA . ASP A 1 111 ? 14.919 36.072 9.663 1.00 54.75 111 ASP A CA 1
ATOM 831 C C . ASP A 1 111 ? 15.483 34.728 10.160 1.00 54.75 111 ASP A C 1
ATOM 833 O O . ASP A 1 111 ? 14.711 33.821 10.496 1.00 54.75 111 ASP A O 1
ATOM 837 N N . PRO A 1 112 ? 16.813 34.535 10.242 1.00 54.31 112 PRO A N 1
ATOM 838 C CA . PRO A 1 112 ? 17.347 33.400 10.976 1.00 54.31 112 PRO A CA 1
ATOM 839 C C . PRO A 1 112 ? 17.001 33.571 12.467 1.00 54.31 112 PRO A C 1
ATOM 841 O O . PRO A 1 112 ? 17.273 34.634 13.035 1.00 54.31 112 PRO A O 1
ATOM 844 N N . PRO A 1 113 ? 16.446 32.548 13.149 1.00 57.31 113 PRO A N 1
ATOM 845 C CA . PRO A 1 113 ? 16.281 32.608 14.594 1.00 57.31 113 PRO A CA 1
ATOM 846 C C . PRO A 1 113 ? 17.655 32.858 15.216 1.00 57.31 113 PRO A C 1
ATOM 848 O O . PRO A 1 113 ? 18.606 32.122 14.941 1.00 57.31 113 PRO A O 1
ATOM 851 N N . ALA A 1 114 ? 17.761 33.937 15.999 1.00 63.06 114 ALA A N 1
ATOM 852 C CA . ALA A 1 114 ? 19.024 34.382 16.574 1.00 63.06 114 ALA A CA 1
ATOM 853 C C . ALA A 1 114 ? 19.765 33.191 17.212 1.00 63.06 114 ALA A C 1
ATOM 855 O O . ALA A 1 114 ? 19.126 32.414 17.931 1.00 63.06 114 ALA A O 1
ATOM 856 N N . PRO A 1 115 ? 21.085 33.047 16.994 1.00 61.25 115 PRO A N 1
ATOM 857 C CA . PRO A 1 115 ? 21.867 31.895 17.464 1.00 61.25 115 PRO A CA 1
ATOM 858 C C . PRO A 1 115 ? 21.727 31.650 18.978 1.00 61.25 115 PRO A C 1
ATOM 860 O O . PRO A 1 115 ? 21.870 30.524 19.448 1.00 61.25 115 PRO A O 1
ATOM 863 N N . ASP A 1 116 ? 21.335 32.683 19.724 1.00 75.38 116 ASP A N 1
ATOM 864 C CA . ASP A 1 116 ? 21.148 32.664 21.172 1.00 75.38 116 ASP A CA 1
ATOM 865 C C . ASP A 1 116 ? 19.710 32.353 21.627 1.00 75.38 116 ASP A C 1
ATOM 867 O O . ASP A 1 116 ? 19.398 32.471 22.810 1.00 75.38 116 ASP A O 1
ATOM 871 N N . ALA A 1 117 ? 18.786 31.986 20.733 1.00 75.00 117 ALA A N 1
ATOM 872 C CA . ALA A 1 117 ? 17.406 31.662 21.111 1.00 75.00 117 ALA A CA 1
ATOM 873 C C . ALA A 1 117 ? 17.342 30.431 22.031 1.00 75.00 117 ALA A C 1
ATOM 875 O O . ALA A 1 117 ? 16.724 30.481 23.095 1.00 75.00 117 ALA A O 1
ATOM 876 N N . ALA A 1 118 ? 18.057 29.362 21.672 1.00 77.94 118 ALA A N 1
ATOM 877 C CA . ALA A 1 118 ? 18.151 28.156 22.492 1.00 77.94 118 ALA A CA 1
ATOM 878 C C . ALA A 1 118 ? 18.892 28.414 23.815 1.00 77.94 118 ALA A C 1
ATOM 880 O O . ALA A 1 118 ? 18.488 27.905 24.857 1.00 77.94 118 ALA A O 1
ATOM 881 N N . ALA A 1 119 ? 19.937 29.249 23.796 1.00 85.62 119 ALA A N 1
ATOM 882 C CA . ALA A 1 119 ? 20.678 29.625 24.999 1.00 85.62 119 ALA A CA 1
ATOM 883 C C . ALA A 1 119 ? 19.817 30.451 25.969 1.00 85.62 119 ALA A C 1
ATOM 885 O O . ALA A 1 119 ? 19.825 30.198 27.172 1.00 85.62 119 ALA A O 1
ATOM 886 N N . ARG A 1 120 ? 19.020 31.394 25.450 1.00 79.12 120 ARG A N 1
ATOM 887 C CA . ARG A 1 120 ? 18.071 32.176 26.253 1.00 79.12 120 ARG A CA 1
ATOM 888 C C . ARG A 1 120 ? 16.971 31.303 26.844 1.00 79.12 120 ARG A C 1
ATOM 890 O O . ARG A 1 120 ? 16.656 31.478 28.014 1.00 79.12 120 ARG A O 1
ATOM 897 N N . LEU A 1 121 ? 16.443 30.345 26.079 1.00 82.75 121 LEU A N 1
ATOM 898 C CA . LEU A 1 121 ? 15.477 29.365 26.584 1.00 82.75 121 LEU A CA 1
ATOM 899 C C . LEU A 1 121 ? 16.089 28.507 27.703 1.00 82.75 121 LEU A C 1
ATOM 901 O O . LEU A 1 121 ? 15.469 28.324 28.746 1.00 82.75 121 LEU A O 1
ATOM 905 N N . ALA A 1 122 ? 17.322 28.032 27.516 1.00 90.25 122 ALA A N 1
ATOM 906 C CA . ALA A 1 122 ? 18.032 27.251 28.523 1.00 90.25 122 ALA A CA 1
ATOM 907 C C . ALA A 1 122 ? 18.271 28.051 29.815 1.00 90.25 122 ALA A C 1
ATOM 909 O O . ALA A 1 122 ? 18.122 27.498 30.903 1.00 90.25 122 ALA A O 1
ATOM 910 N N . ASP A 1 123 ? 18.592 29.347 29.718 1.00 91.19 123 ASP A N 1
ATOM 911 C CA . ASP A 1 123 ? 18.742 30.207 30.899 1.00 91.19 123 ASP A CA 1
ATOM 912 C C . ASP A 1 123 ? 17.395 30.478 31.589 1.00 91.19 123 ASP A C 1
ATOM 914 O O . ASP A 1 123 ? 17.324 30.489 32.816 1.00 91.19 123 ASP A O 1
ATOM 918 N N . LEU A 1 124 ? 16.311 30.622 30.820 1.00 90.75 124 LEU A N 1
ATOM 919 C CA . LEU A 1 124 ? 14.952 30.789 31.347 1.00 90.75 124 LEU A CA 1
ATOM 920 C C . LEU A 1 124 ? 14.493 29.551 32.122 1.00 90.75 124 LEU A C 1
ATOM 922 O O . LEU A 1 124 ? 14.060 29.678 33.259 1.00 90.75 124 LEU A O 1
ATOM 926 N N . ILE A 1 125 ? 14.692 28.360 31.557 1.00 90.69 125 ILE A N 1
ATOM 927 C CA . ILE A 1 125 ? 14.391 27.076 32.208 1.00 90.69 125 ILE A CA 1
ATOM 928 C C . ILE A 1 125 ? 15.269 26.863 33.448 1.00 90.69 125 ILE A C 1
ATOM 930 O O . ILE A 1 125 ? 14.816 26.339 34.463 1.00 90.69 125 ILE A O 1
ATOM 934 N N . ARG A 1 126 ? 16.541 27.279 33.396 1.00 86.69 126 ARG A N 1
ATOM 935 C CA . ARG A 1 126 ? 17.446 27.184 34.549 1.00 86.69 126 ARG A CA 1
ATOM 936 C C . ARG A 1 126 ? 17.007 28.086 35.703 1.00 86.69 126 ARG A C 1
ATOM 938 O O . ARG A 1 126 ? 17.235 27.729 36.857 1.00 86.69 126 ARG A O 1
ATOM 945 N N . ARG A 1 127 ? 16.423 29.248 35.398 1.00 91.25 127 ARG A N 1
ATOM 946 C CA . ARG A 1 127 ? 15.874 30.185 36.392 1.00 91.25 127 ARG A CA 1
ATOM 947 C C . ARG A 1 127 ? 14.505 29.755 36.895 1.00 91.25 127 ARG A C 1
ATOM 949 O O . ARG A 1 127 ? 14.225 29.946 38.074 1.00 91.25 127 ARG A O 1
ATOM 956 N N . ASP A 1 128 ? 13.690 29.185 36.019 1.00 88.44 128 ASP A N 1
ATOM 957 C CA . ASP A 1 128 ? 12.336 28.757 36.324 1.00 88.44 128 ASP A CA 1
ATOM 958 C C . ASP A 1 128 ? 12.065 27.344 35.775 1.00 88.44 128 ASP A C 1
ATOM 960 O O . ASP A 1 128 ? 11.622 27.178 34.633 1.00 88.44 128 ASP A O 1
ATOM 964 N N . PRO A 1 129 ? 12.326 26.297 36.580 1.00 84.50 129 PRO A N 1
ATOM 965 C CA . PRO A 1 129 ? 12.105 24.919 36.163 1.00 84.50 129 PRO A CA 1
ATOM 966 C C . PRO A 1 129 ? 10.617 24.556 36.059 1.00 84.50 129 PRO A C 1
ATOM 968 O O . PRO A 1 129 ? 10.305 23.485 35.537 1.00 84.50 129 PRO A O 1
ATOM 971 N N . SER A 1 130 ? 9.695 25.417 36.519 1.00 81.62 130 SER A N 1
ATOM 972 C CA . SER A 1 130 ? 8.252 25.187 36.361 1.00 81.62 130 SER A CA 1
ATOM 973 C C . SER A 1 130 ? 7.807 25.267 34.898 1.00 81.62 130 SER A C 1
ATOM 975 O O . SER A 1 130 ? 6.850 24.599 34.524 1.00 81.62 130 SER A O 1
ATOM 977 N N . LEU A 1 131 ? 8.589 25.942 34.043 1.00 79.12 131 LEU A N 1
ATOM 978 C CA . LEU A 1 131 ? 8.398 25.996 32.588 1.00 79.12 131 LEU A CA 1
ATOM 979 C C . LEU A 1 131 ? 8.530 24.630 31.886 1.00 79.12 131 LEU A C 1
ATOM 981 O O . LEU A 1 131 ? 8.250 24.524 30.695 1.00 79.12 131 LEU A O 1
ATOM 985 N N . LEU A 1 132 ? 9.005 23.597 32.593 1.00 79.94 132 LEU A N 1
ATOM 986 C CA . LEU A 1 132 ? 9.079 22.218 32.099 1.00 79.94 132 LEU A CA 1
ATOM 987 C C . LEU A 1 132 ? 7.905 21.340 32.565 1.00 79.94 132 LEU A C 1
ATOM 989 O O . LEU A 1 132 ? 7.777 20.208 32.094 1.00 79.94 132 LEU A O 1
ATOM 993 N N . GLY A 1 133 ? 7.099 21.812 33.520 1.00 71.06 133 GLY A N 1
ATOM 994 C CA . GLY A 1 133 ? 5.925 21.104 34.027 1.00 71.06 133 GLY A CA 1
ATOM 995 C C . GLY A 1 133 ? 4.675 21.400 33.191 1.00 71.06 133 GLY A C 1
ATOM 996 O O . GLY A 1 133 ? 4.659 22.385 32.457 1.00 71.06 133 GLY A O 1
ATOM 997 N N . PRO 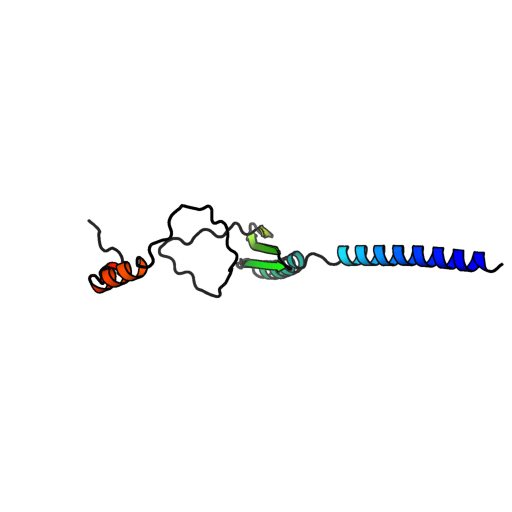A 1 134 ? 3.624 20.564 33.266 1.00 58.38 134 PRO A N 1
ATOM 998 C CA . PRO A 1 134 ? 2.343 20.901 32.652 1.00 58.38 134 PRO A CA 1
ATOM 999 C C . PRO A 1 134 ? 1.814 22.196 33.282 1.00 58.38 134 PRO A C 1
ATOM 1001 O O . PRO A 1 134 ? 1.868 22.327 34.503 1.00 58.38 134 PRO A O 1
ATOM 1004 N N . ASP A 1 135 ? 1.337 23.135 32.460 1.00 60.16 135 ASP A N 1
ATOM 1005 C CA . ASP A 1 135 ? 0.751 24.407 32.892 1.00 60.16 135 ASP A CA 1
ATOM 1006 C C . ASP A 1 135 ? -0.373 24.182 33.922 1.00 60.16 135 ASP A C 1
ATOM 1008 O O . ASP A 1 135 ? -1.541 24.012 33.570 1.00 60.16 135 ASP A O 1
ATOM 1012 N N . ASP A 1 136 ? -0.041 24.197 35.213 1.00 57.69 136 ASP A N 1
ATOM 1013 C CA . ASP A 1 136 ? -1.020 24.215 36.300 1.00 57.69 136 ASP A CA 1
ATOM 1014 C C . ASP A 1 136 ? -1.481 25.666 36.511 1.00 57.69 136 ASP A C 1
ATOM 1016 O O . ASP A 1 136 ? -1.164 26.356 37.482 1.00 57.69 136 ASP A O 1
ATOM 1020 N N . HIS A 1 137 ? -2.185 26.170 35.502 1.00 47.00 137 HIS A N 1
ATOM 1021 C CA . HIS A 1 137 ? -2.930 27.419 35.551 1.00 47.00 137 HIS A CA 1
ATOM 1022 C C . HIS A 1 137 ? -4.373 27.144 35.142 1.00 47.00 137 HIS A C 1
ATOM 1024 O O . HIS A 1 137 ? -4.845 27.536 34.077 1.00 47.00 137 HIS A O 1
ATOM 1030 N N . GLN A 1 138 ? -5.080 26.456 36.035 1.00 41.72 138 GLN A N 1
ATOM 1031 C CA . GLN A 1 138 ? -6.532 26.514 36.096 1.00 41.72 138 GLN A CA 1
ATOM 1032 C C . GLN A 1 138 ? -6.942 27.699 36.988 1.00 41.72 138 GLN A C 1
ATOM 1034 O O . GLN A 1 138 ? -6.385 27.847 38.079 1.00 41.72 138 GLN A O 1
ATOM 1039 N N . PRO A 1 139 ? -7.920 28.528 36.596 1.00 49.12 139 PRO A N 1
ATOM 1040 C CA . PRO A 1 139 ? -8.852 29.099 37.557 1.00 49.12 139 PRO A CA 1
ATOM 1041 C C . PRO A 1 139 ? -9.913 28.074 37.998 1.00 49.12 139 PRO A C 1
ATOM 1043 O O . PRO A 1 139 ? -10.310 27.197 37.190 1.00 49.12 139 PRO A O 1
#

Foldseek 3Di:
DPVVVVVVVVVVVVVVVVVVVVVVVVVVVVPDPPVVVVVVVVQVVCLVPQVDKDWDWDDDPPDIFIWIWHRDPNHIDIDGPDPDPDDDPPDDDDDDDDDPPDDDDPPDDPDDDPPCPVVVVVVVCVVPVCVVPDPPDDD